Protein AF-A0AAU9DN54-F1 (afdb_monomer_lite)

Secondary structure (DSSP, 8-state):
-EEEEETTSS-EEEEEEEETTEEEEEEEES---TT-HHHHHHEEEE---TT-SS-EEEEEEEEEEEETTSS-EEEEEE--HHHHHHHHHHHHHHHHT--

Foldseek 3Di:
DFKWDQPPDPWIWDFDDDDDQKTKTWTKDQDADPVDPVRVLFWAWQDDDPQDPHIITGGNVDIDIGGPPNTDIDTRDDGDPVSVVVVVVSVVVSVVVVD

Sequence (99 aa):
MKVYKIVDKKKYLLLIQIEKGYQIFFLLNDLYREESSFYRRNFFPITNTDKFKKVYYVDTSKRYRVKVNALNLKFFTELSENDQKKLKFFLENKENHLS

Structure (mmCIF, N/CA/C/O backbone):
data_AF-A0AAU9DN54-F1
#
_entry.id   AF-A0AAU9DN54-F1
#
loop_
_atom_site.group_PDB
_atom_site.id
_atom_site.type_symbol
_atom_site.label_atom_id
_atom_site.label_alt_id
_atom_site.label_comp_id
_atom_site.label_asym_id
_atom_site.label_entity_id
_atom_site.label_seq_id
_atom_site.pdbx_PDB_ins_code
_atom_site.Cartn_x
_atom_site.Cartn_y
_atom_site.Cartn_z
_atom_site.occupancy
_atom_site.B_iso_or_equiv
_atom_site.auth_seq_id
_atom_site.auth_comp_id
_atom_site.auth_asym_id
_atom_site.auth_atom_id
_atom_site.pdbx_PDB_model_num
ATOM 1 N N . MET A 1 1 ? 6.851 -1.283 6.833 1.00 92.44 1 MET A N 1
ATOM 2 C CA . MET A 1 1 ? 5.630 -0.613 6.309 1.00 92.44 1 MET A CA 1
ATOM 3 C C . MET A 1 1 ? 4.551 -1.671 6.160 1.00 92.44 1 MET A C 1
ATOM 5 O O . MET A 1 1 ? 4.814 -2.714 5.565 1.00 92.44 1 MET A O 1
ATOM 9 N N . LYS A 1 2 ? 3.349 -1.426 6.696 1.00 94.62 2 LYS A N 1
ATOM 10 C CA . LYS A 1 2 ? 2.305 -2.455 6.850 1.00 94.62 2 LYS A CA 1
ATOM 11 C C . LYS A 1 2 ? 1.242 -2.374 5.760 1.00 94.62 2 LYS A C 1
ATOM 13 O O . LYS A 1 2 ? 0.797 -1.285 5.406 1.00 94.62 2 LYS A O 1
ATOM 18 N N . VAL A 1 3 ? 0.792 -3.530 5.283 1.00 94.50 3 VAL A N 1
ATOM 19 C CA . VAL A 1 3 ? -0.295 -3.670 4.314 1.00 94.50 3 VAL A CA 1
ATOM 20 C C . VAL A 1 3 ? -1.546 -4.193 5.007 1.00 94.50 3 VAL A C 1
ATOM 22 O O . VAL A 1 3 ? -1.529 -5.212 5.704 1.00 94.50 3 VAL A O 1
ATOM 25 N N . TYR A 1 4 ? -2.656 -3.516 4.752 1.00 95.25 4 TYR A N 1
ATOM 26 C CA . TYR A 1 4 ? -3.976 -3.852 5.259 1.00 95.25 4 TYR A CA 1
ATOM 27 C C . TYR A 1 4 ? -4.911 -4.205 4.107 1.00 95.25 4 TYR A C 1
ATOM 29 O O . TYR A 1 4 ? -4.855 -3.599 3.039 1.00 95.25 4 TYR A O 1
ATOM 37 N N . LYS A 1 5 ? -5.802 -5.166 4.327 1.00 94.25 5 LYS A N 1
ATOM 38 C CA . LYS A 1 5 ? -6.940 -5.438 3.449 1.00 94.25 5 LYS A CA 1
ATOM 39 C C . LYS A 1 5 ? -8.171 -4.745 4.021 1.00 94.25 5 LYS A C 1
ATOM 41 O O . LYS A 1 5 ? -8.434 -4.855 5.217 1.00 94.25 5 LYS A O 1
ATOM 46 N N . ILE A 1 6 ? -8.946 -4.079 3.174 1.00 94.44 6 ILE A N 1
ATOM 47 C CA . ILE A 1 6 ? -10.285 -3.620 3.559 1.00 94.44 6 ILE A CA 1
ATOM 48 C C . ILE A 1 6 ? -11.184 -4.860 3.598 1.00 94.44 6 ILE A C 1
ATOM 50 O O . ILE A 1 6 ? -11.325 -5.518 2.573 1.00 94.44 6 ILE A O 1
ATOM 54 N N . VAL A 1 7 ? -11.755 -5.216 4.751 1.00 91.19 7 VAL A N 1
ATOM 55 C CA . VAL A 1 7 ? -12.437 -6.516 4.946 1.00 91.19 7 VAL A CA 1
ATOM 56 C C . VAL A 1 7 ? -13.524 -6.761 3.894 1.00 91.19 7 VAL A C 1
ATOM 58 O O . VAL A 1 7 ? -13.534 -7.816 3.260 1.00 91.19 7 VAL A O 1
ATOM 61 N N . ASP A 1 8 ? -14.329 -5.738 3.615 1.00 89.25 8 ASP A N 1
ATOM 62 C CA . ASP A 1 8 ? -1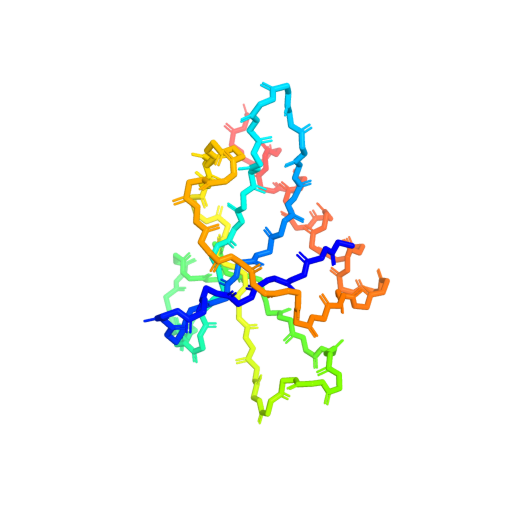5.488 -5.824 2.717 1.00 89.25 8 ASP A CA 1
ATOM 63 C C . ASP A 1 8 ? -15.159 -5.475 1.256 1.00 89.25 8 ASP A C 1
ATOM 65 O O . ASP A 1 8 ? -16.048 -5.348 0.414 1.00 89.25 8 ASP A O 1
ATOM 69 N N . LYS A 1 9 ? -13.876 -5.278 0.918 1.00 88.12 9 LYS A N 1
ATOM 70 C CA . LYS A 1 9 ? -13.443 -4.940 -0.447 1.00 88.12 9 LYS A CA 1
ATOM 71 C C . LYS A 1 9 ? -12.254 -5.794 -0.878 1.00 88.12 9 LYS A C 1
ATOM 73 O O . LYS A 1 9 ? -11.374 -6.152 -0.104 1.00 88.12 9 LYS A O 1
ATOM 78 N N . LYS A 1 10 ? -12.145 -6.064 -2.179 1.00 86.19 10 LYS A N 1
ATOM 79 C CA . LYS A 1 10 ? -10.954 -6.709 -2.767 1.00 86.19 10 LYS A CA 1
ATOM 80 C C . LYS A 1 10 ? -9.795 -5.713 -2.954 1.00 86.19 10 LYS A C 1
ATOM 82 O O . LYS A 1 10 ? -9.124 -5.737 -3.976 1.00 86.19 10 LYS A O 1
ATOM 87 N N . LYS A 1 11 ? -9.598 -4.795 -2.002 1.00 91.44 11 LYS A N 1
ATOM 88 C CA . LYS A 1 11 ? -8.601 -3.717 -2.074 1.00 91.44 11 LYS A CA 1
ATOM 89 C C . LYS A 1 11 ? -7.638 -3.785 -0.896 1.00 91.44 11 LYS A C 1
ATOM 91 O O . LYS A 1 11 ? -8.039 -4.094 0.229 1.00 91.44 11 LYS A O 1
ATOM 96 N N . TYR A 1 12 ? -6.385 -3.451 -1.177 1.00 94.12 12 TYR A N 1
ATOM 97 C CA . TYR A 1 12 ? -5.295 -3.420 -0.212 1.00 94.12 12 TYR A CA 1
ATOM 98 C C . TYR A 1 12 ? -4.766 -1.994 -0.072 1.00 94.12 12 TYR A C 1
ATOM 100 O O . TYR A 1 12 ? -4.749 -1.235 -1.039 1.00 94.12 12 TYR A O 1
ATOM 108 N N . LEU A 1 13 ? -4.348 -1.634 1.134 1.00 95.75 13 LEU A N 1
ATOM 109 C CA . LEU A 1 13 ? -3.811 -0.327 1.481 1.00 95.75 13 LEU A CA 1
ATOM 110 C C . LEU A 1 13 ? -2.437 -0.500 2.118 1.00 95.75 13 LEU A C 1
ATOM 112 O O . LEU A 1 13 ? -2.275 -1.321 3.021 1.00 95.75 13 LEU A O 1
ATOM 116 N N . LEU A 1 14 ? -1.466 0.294 1.687 1.00 96.44 14 LEU A N 1
ATOM 117 C CA . LEU A 1 14 ? -0.155 0.380 2.317 1.00 96.44 14 LEU A CA 1
ATOM 118 C C . LEU A 1 14 ? -0.133 1.568 3.265 1.00 96.44 14 LEU A C 1
ATOM 120 O O . LEU A 1 14 ? -0.259 2.706 2.821 1.00 96.44 14 LEU A O 1
ATOM 124 N N . LEU A 1 15 ? 0.037 1.308 4.556 1.00 96.75 15 LEU A N 1
ATOM 125 C CA . LEU A 1 15 ? 0.195 2.344 5.568 1.00 96.75 15 LEU A CA 1
ATOM 126 C C . LEU A 1 15 ? 1.572 2.993 5.422 1.00 96.75 15 LEU A C 1
ATOM 128 O O . LEU A 1 15 ? 2.592 2.308 5.553 1.00 96.75 15 LEU A O 1
ATOM 132 N N . ILE A 1 16 ? 1.584 4.306 5.196 1.00 95.12 16 ILE A N 1
ATOM 133 C CA . ILE A 1 16 ? 2.821 5.080 5.039 1.00 95.12 16 ILE A CA 1
ATOM 134 C C . ILE A 1 16 ? 3.122 5.985 6.227 1.00 95.12 16 ILE A C 1
ATOM 136 O O . ILE A 1 16 ? 4.289 6.170 6.554 1.00 95.12 16 ILE A O 1
ATOM 140 N N . GLN A 1 17 ? 2.095 6.512 6.896 1.00 95.00 17 GLN A N 1
ATOM 141 C CA . GLN A 1 17 ? 2.267 7.447 8.004 1.00 95.00 17 GLN A CA 1
ATOM 142 C C . GLN A 1 17 ? 1.077 7.382 8.959 1.00 95.00 17 GLN A C 1
ATOM 144 O O . GLN A 1 17 ? -0.057 7.116 8.551 1.00 95.00 17 GLN A O 1
ATOM 149 N N . ILE A 1 18 ? 1.345 7.636 10.238 1.00 95.06 18 ILE A N 1
ATOM 150 C CA . ILE A 1 18 ? 0.329 7.796 11.276 1.00 95.06 18 ILE A CA 1
ATOM 151 C C . ILE A 1 18 ? 0.412 9.234 11.782 1.00 95.06 18 ILE A C 1
ATOM 153 O O . ILE A 1 18 ? 1.487 9.721 12.117 1.00 95.06 18 ILE A O 1
ATOM 157 N N . GLU A 1 19 ? -0.735 9.895 11.840 1.00 94.94 19 GLU A N 1
ATOM 158 C CA . GLU A 1 19 ? -0.905 11.235 12.391 1.00 94.94 19 GLU A CA 1
ATOM 159 C C . GLU A 1 19 ? -1.930 11.188 13.528 1.00 94.94 19 GLU A C 1
ATOM 161 O O . GLU A 1 19 ? -2.681 10.220 13.675 1.00 94.94 19 GLU A O 1
ATOM 166 N N . LYS A 1 20 ? -2.016 12.249 14.336 1.00 93.69 20 LYS A N 1
ATOM 167 C CA . LYS A 1 20 ? -2.973 12.320 15.448 1.00 93.69 20 LYS A CA 1
ATOM 168 C C . LYS A 1 20 ? -4.416 12.148 14.941 1.00 93.69 20 LYS A C 1
ATOM 170 O O . LYS A 1 20 ? -4.995 13.063 14.364 1.00 93.69 20 LYS A O 1
ATOM 175 N N . GLY A 1 21 ? -4.988 10.961 15.162 1.00 94.50 21 GLY A N 1
ATOM 176 C CA . GLY A 1 21 ? -6.349 10.594 14.752 1.00 94.50 21 GLY A CA 1
ATOM 177 C C . GLY A 1 21 ? -6.511 10.150 13.292 1.00 94.50 21 GLY A C 1
ATOM 178 O O . GLY A 1 21 ? -7.631 9.820 12.897 1.00 94.50 21 GLY A O 1
ATOM 179 N N . TYR A 1 22 ? -5.431 10.092 12.505 1.00 96.94 22 TYR A N 1
ATOM 180 C CA . TYR A 1 22 ? -5.472 9.720 11.088 1.00 96.94 22 TYR A CA 1
ATOM 181 C C . TYR A 1 22 ? -4.370 8.726 10.712 1.00 96.94 22 TYR A C 1
ATOM 183 O O . TYR A 1 22 ? -3.288 8.691 11.290 1.00 96.94 22 TYR A O 1
ATOM 191 N N . GLN A 1 23 ? -4.645 7.928 9.692 1.00 96.88 23 GLN A N 1
ATOM 192 C CA . GLN A 1 23 ? -3.697 7.042 9.036 1.00 96.88 23 GLN A CA 1
ATOM 193 C C . GLN A 1 23 ? -3.650 7.401 7.555 1.00 96.88 23 GLN A C 1
ATOM 195 O O . GLN A 1 23 ? -4.692 7.590 6.921 1.00 96.88 23 GLN A O 1
ATOM 200 N N . ILE A 1 24 ? -2.445 7.523 7.010 1.00 96.38 24 ILE A N 1
ATOM 201 C CA . ILE A 1 24 ? -2.232 7.846 5.603 1.00 96.38 24 ILE A CA 1
ATOM 202 C C . ILE A 1 24 ? -1.818 6.580 4.869 1.00 96.38 24 ILE A C 1
ATOM 204 O O . ILE A 1 24 ? -0.895 5.876 5.289 1.00 96.38 24 ILE A O 1
ATOM 208 N N . PHE A 1 25 ? -2.493 6.315 3.755 1.00 97.38 25 PHE A N 1
ATOM 209 C CA . PHE A 1 25 ? -2.293 5.124 2.947 1.00 97.38 25 PHE A CA 1
ATOM 210 C C . PHE A 1 25 ? -2.001 5.440 1.481 1.00 97.38 25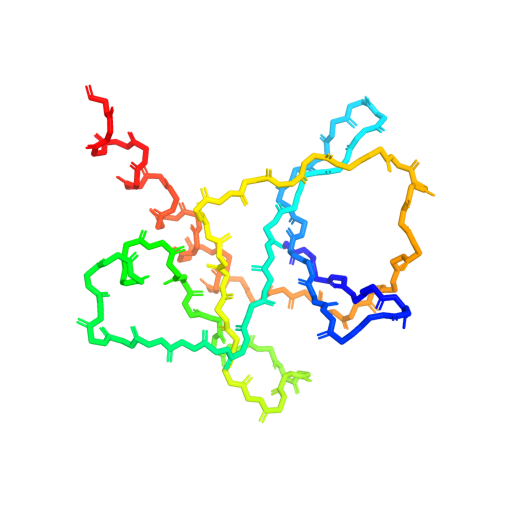 PHE A C 1
ATOM 212 O O . PHE A 1 25 ? -2.491 6.431 0.938 1.00 97.38 25 PHE A O 1
ATOM 219 N N . PHE A 1 26 ? -1.299 4.524 0.820 1.00 96.75 26 PHE A N 1
ATOM 220 C CA . PHE A 1 26 ? -1.377 4.336 -0.629 1.00 96.75 26 PHE A CA 1
ATOM 221 C C . PHE A 1 26 ? -2.288 3.158 -0.969 1.00 96.75 26 PHE A C 1
ATOM 223 O O . PHE A 1 26 ? -2.418 2.214 -0.185 1.00 96.75 26 PHE A O 1
ATOM 230 N N . LEU A 1 27 ? -2.913 3.203 -2.145 1.00 95.25 27 LEU A N 1
ATOM 231 C CA . LEU A 1 27 ? -3.700 2.086 -2.662 1.00 95.25 27 LEU A CA 1
ATOM 232 C C . LEU A 1 27 ? -2.778 1.080 -3.357 1.00 95.25 27 LEU A C 1
ATOM 234 O O . LEU A 1 27 ? -1.857 1.466 -4.072 1.00 95.25 27 LEU A O 1
ATOM 238 N N . LEU A 1 28 ? -3.047 -0.209 -3.171 1.00 93.19 28 LEU A N 1
ATOM 239 C CA . LEU A 1 28 ? -2.414 -1.278 -3.937 1.00 93.19 28 LEU A CA 1
ATOM 240 C C . LEU A 1 28 ? -3.351 -1.732 -5.052 1.00 93.19 28 LEU A C 1
ATOM 242 O O . LEU A 1 28 ? -4.499 -2.102 -4.788 1.00 93.19 28 LEU A O 1
ATOM 246 N N . ASN A 1 29 ? -2.835 -1.744 -6.277 1.00 88.88 29 ASN A N 1
ATOM 247 C CA . ASN A 1 29 ? -3.540 -2.206 -7.466 1.00 88.88 29 ASN A CA 1
ATOM 248 C C . ASN A 1 29 ? -2.826 -3.414 -8.072 1.00 88.88 29 ASN A C 1
ATOM 250 O O . ASN A 1 29 ? -1.603 -3.490 -8.083 1.00 88.88 29 ASN A O 1
ATOM 254 N N . ASP A 1 30 ? -3.599 -4.356 -8.587 1.00 85.25 30 ASP A N 1
ATOM 255 C CA . ASP A 1 30 ? -3.137 -5.521 -9.347 1.00 85.25 30 ASP A CA 1
ATOM 256 C C . ASP A 1 30 ? -3.258 -5.326 -10.867 1.00 85.25 30 ASP A C 1
ATOM 258 O O . ASP A 1 30 ? -2.903 -6.213 -11.638 1.00 85.25 30 ASP A O 1
ATOM 262 N N . LEU A 1 31 ? -3.773 -4.171 -11.294 1.00 74.69 31 LEU A N 1
ATOM 263 C CA . LEU A 1 31 ? -3.891 -3.764 -12.688 1.00 74.69 31 LEU A CA 1
ATOM 264 C C . LEU A 1 31 ? -2.822 -2.711 -12.986 1.00 74.69 31 LEU A C 1
ATOM 266 O O . LEU A 1 31 ? -2.949 -1.555 -12.577 1.00 74.69 31 LEU A O 1
ATOM 270 N N . TYR A 1 32 ? -1.781 -3.113 -13.709 1.00 71.19 32 TYR A N 1
ATOM 271 C CA . TYR A 1 32 ? -0.736 -2.223 -14.207 1.00 71.19 32 TYR A CA 1
ATOM 272 C C . TYR A 1 32 ? -0.737 -2.215 -15.732 1.00 71.19 32 TYR A C 1
ATOM 274 O O . TYR A 1 32 ? -0.844 -3.263 -16.365 1.00 71.19 32 TYR A O 1
ATOM 282 N N . ARG A 1 33 ? -0.652 -1.018 -16.318 1.00 74.19 33 ARG A N 1
ATOM 283 C CA . ARG A 1 33 ? -0.563 -0.804 -17.767 1.00 74.19 33 ARG A CA 1
ATOM 284 C C . ARG A 1 33 ? 0.755 -0.096 -18.069 1.00 74.19 33 ARG A C 1
ATOM 286 O O . ARG A 1 33 ? 0.826 1.130 -18.050 1.00 74.19 33 ARG A O 1
ATOM 293 N N . GLU A 1 34 ? 1.798 -0.887 -18.295 1.00 67.38 34 GLU A N 1
ATOM 294 C CA . GLU A 1 34 ? 3.194 -0.437 -18.404 1.00 67.38 34 GLU A CA 1
ATOM 295 C C . GLU A 1 34 ? 3.463 0.536 -19.559 1.00 67.38 34 GLU A C 1
ATOM 297 O O . GLU A 1 34 ? 4.345 1.398 -19.481 1.00 67.38 34 GLU A O 1
ATOM 302 N N . GLU A 1 35 ? 2.663 0.441 -20.619 1.00 73.12 35 GLU A N 1
ATOM 303 C CA . GLU A 1 35 ? 2.808 1.256 -21.825 1.00 73.12 35 GLU A CA 1
ATOM 304 C C . GLU A 1 35 ? 2.685 2.757 -21.524 1.00 73.12 35 GLU A C 1
ATOM 306 O O . GLU A 1 35 ? 3.349 3.580 -22.154 1.00 73.12 35 GLU A O 1
ATOM 311 N N . SER A 1 36 ? 1.932 3.127 -20.486 1.00 74.56 36 SER A N 1
ATOM 312 C CA . SER A 1 36 ? 1.719 4.520 -20.111 1.00 74.56 36 SER A CA 1
ATOM 313 C C . SER A 1 36 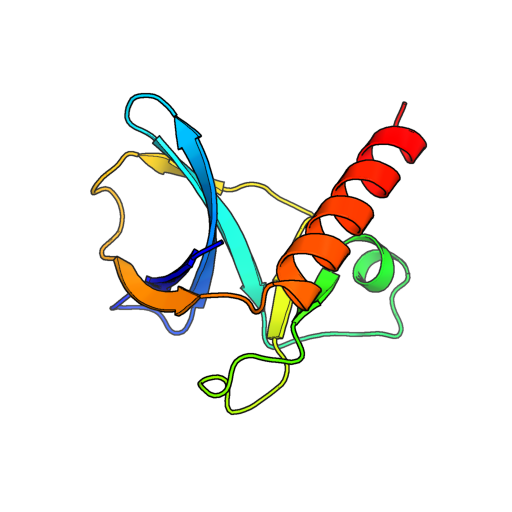? 2.870 5.092 -19.273 1.00 74.56 36 SER A C 1
ATOM 315 O O . SER A 1 36 ? 3.176 4.621 -18.174 1.00 74.56 36 SER A O 1
ATOM 317 N N . SER A 1 37 ? 3.457 6.197 -19.744 1.00 72.00 37 SER A N 1
ATOM 318 C CA . SER A 1 37 ? 4.450 6.979 -18.990 1.00 72.00 37 SER A CA 1
ATOM 319 C C . SER A 1 37 ? 3.903 7.496 -17.651 1.00 72.00 37 SER A C 1
ATOM 321 O O . SER A 1 37 ? 4.644 7.575 -16.671 1.00 72.00 37 SER A O 1
ATOM 323 N N . PHE A 1 38 ? 2.597 7.780 -17.578 1.00 76.50 38 PHE A N 1
ATOM 3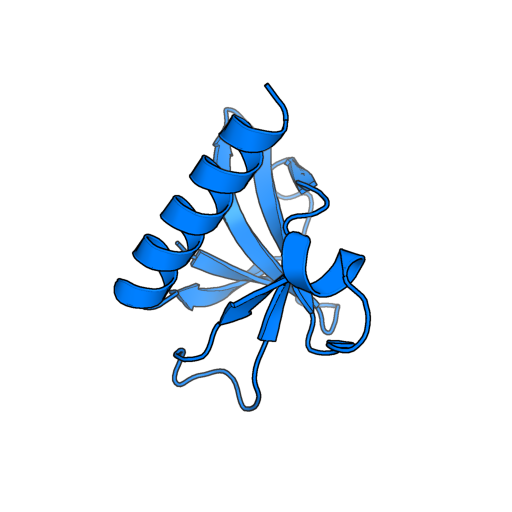24 C CA . PHE A 1 38 ? 1.907 8.125 -16.335 1.00 76.50 38 PHE A CA 1
ATOM 325 C C . PHE A 1 38 ? 1.977 6.984 -15.313 1.00 76.50 38 PHE A C 1
ATOM 327 O O . PHE A 1 38 ? 2.229 7.236 -14.135 1.00 76.50 38 PHE A O 1
ATOM 334 N N . TYR A 1 39 ? 1.791 5.735 -15.751 1.00 75.62 39 TYR A N 1
ATOM 335 C CA . TYR A 1 39 ? 1.844 4.576 -14.862 1.00 75.62 39 TYR A CA 1
ATOM 336 C C . TYR A 1 39 ? 3.258 4.350 -14.322 1.00 75.62 39 TYR A C 1
ATOM 338 O O . TYR A 1 39 ? 3.427 4.243 -13.111 1.00 75.62 39 TYR A O 1
ATOM 346 N N . ARG A 1 40 ? 4.289 4.395 -15.174 1.00 76.88 40 ARG A N 1
ATOM 347 C CA . ARG A 1 40 ? 5.693 4.211 -14.745 1.00 76.88 40 ARG A CA 1
ATOM 348 C C . ARG A 1 40 ? 6.147 5.211 -13.675 1.00 76.88 40 ARG A C 1
ATOM 350 O O . ARG A 1 40 ? 6.944 4.868 -12.811 1.00 76.88 40 ARG A O 1
ATOM 357 N N . ARG A 1 41 ? 5.630 6.444 -13.710 1.00 84.56 41 ARG A N 1
ATOM 358 C CA . ARG A 1 41 ? 5.970 7.507 -12.742 1.00 84.56 41 ARG A CA 1
ATOM 359 C C . ARG A 1 41 ? 5.183 7.442 -11.436 1.00 84.56 41 ARG A C 1
ATOM 361 O O . ARG A 1 41 ? 5.579 8.060 -10.452 1.00 84.56 41 ARG A O 1
ATOM 368 N N . ASN A 1 42 ? 4.042 6.758 -11.428 1.00 87.50 42 ASN A N 1
ATOM 369 C CA . ASN A 1 42 ? 3.120 6.781 -10.295 1.00 87.50 42 ASN A CA 1
ATOM 370 C C . ASN A 1 42 ? 2.945 5.425 -9.617 1.00 87.50 42 ASN A C 1
ATOM 372 O O . ASN A 1 42 ? 2.460 5.393 -8.490 1.00 87.50 42 ASN A O 1
ATOM 376 N N . PHE A 1 43 ? 3.344 4.328 -10.249 1.00 90.31 43 PHE A N 1
ATOM 377 C CA . PHE A 1 43 ? 3.108 2.984 -9.744 1.00 90.31 43 PHE A CA 1
ATOM 378 C C . PHE A 1 43 ? 4.435 2.294 -9.463 1.00 90.31 43 PHE A C 1
ATOM 380 O O . PHE A 1 43 ? 5.240 2.089 -10.366 1.00 90.31 43 PHE A O 1
ATOM 387 N N . PHE A 1 44 ? 4.644 1.917 -8.204 1.00 91.00 44 PHE A N 1
ATOM 388 C CA . PHE A 1 44 ? 5.836 1.193 -7.778 1.00 91.00 44 PHE A CA 1
ATOM 389 C C . PHE A 1 44 ? 5.504 -0.297 -7.593 1.00 91.00 44 PHE A C 1
ATOM 391 O O . PHE A 1 44 ? 4.623 -0.610 -6.785 1.00 91.00 44 PHE A O 1
ATOM 398 N N . PRO A 1 45 ? 6.159 -1.227 -8.309 1.00 90.00 45 PRO A N 1
ATOM 399 C CA . PRO A 1 45 ? 5.887 -2.652 -8.168 1.00 90.00 45 PRO A CA 1
ATOM 400 C C . PRO A 1 45 ? 6.391 -3.178 -6.821 1.00 90.00 45 PRO A C 1
ATOM 402 O O . PRO A 1 45 ? 7.541 -2.962 -6.448 1.00 90.00 45 PRO A O 1
ATOM 405 N N . ILE A 1 46 ? 5.552 -3.934 -6.118 1.00 87.12 46 ILE A N 1
ATOM 406 C CA . ILE A 1 46 ? 5.958 -4.742 -4.968 1.00 87.12 46 ILE A CA 1
ATOM 407 C C . ILE A 1 46 ? 6.059 -6.195 -5.414 1.00 87.12 46 ILE A C 1
ATOM 409 O O . ILE A 1 46 ? 5.080 -6.822 -5.823 1.00 87.12 46 ILE A O 1
ATOM 413 N N . THR A 1 47 ? 7.281 -6.708 -5.383 1.00 69.88 47 THR A N 1
ATOM 414 C CA . THR A 1 47 ? 7.611 -8.021 -5.950 1.00 69.88 47 THR A CA 1
ATOM 415 C C . THR A 1 47 ? 7.702 -9.103 -4.887 1.00 69.88 47 THR A C 1
ATOM 417 O O . THR A 1 47 ? 7.614 -10.275 -5.233 1.00 69.88 47 THR A O 1
ATOM 420 N N . ASN A 1 48 ? 7.826 -8.734 -3.605 1.00 61.88 48 ASN A N 1
ATOM 421 C CA . ASN A 1 48 ? 8.261 -9.682 -2.591 1.00 61.88 48 ASN A CA 1
ATOM 422 C C . ASN A 1 48 ? 7.478 -9.570 -1.277 1.00 61.88 48 ASN A C 1
ATOM 424 O O . ASN A 1 48 ? 7.973 -9.113 -0.245 1.00 61.88 48 ASN A O 1
ATOM 428 N N . THR A 1 49 ? 6.226 -10.026 -1.304 1.00 61.47 49 THR A N 1
ATOM 429 C CA . THR A 1 49 ? 5.611 -10.528 -0.073 1.00 61.47 49 THR A CA 1
ATOM 430 C C . THR A 1 49 ? 5.101 -11.928 -0.362 1.00 61.47 49 THR A C 1
ATOM 432 O O . THR A 1 49 ? 4.255 -12.078 -1.246 1.00 61.47 49 THR A O 1
ATOM 435 N N . ASP A 1 50 ? 5.539 -12.922 0.406 1.00 66.31 50 ASP A N 1
ATOM 436 C CA . ASP A 1 50 ? 5.169 -14.342 0.246 1.00 66.31 50 ASP A CA 1
ATOM 437 C C . ASP A 1 50 ? 3.646 -14.592 0.238 1.00 66.31 50 ASP A C 1
ATOM 439 O O . ASP A 1 50 ? 3.160 -15.659 -0.127 1.00 66.31 50 ASP A O 1
ATOM 443 N N . LYS A 1 51 ? 2.860 -13.591 0.649 1.00 78.56 51 LYS A N 1
ATOM 444 C CA . LYS A 1 51 ? 1.398 -13.634 0.723 1.00 78.56 51 LYS A CA 1
ATOM 445 C C . LYS A 1 51 ? 0.672 -13.163 -0.539 1.00 78.56 51 LYS A C 1
ATOM 447 O O . LYS A 1 51 ? -0.522 -13.451 -0.673 1.00 78.56 51 LYS A O 1
ATOM 452 N N . PHE A 1 52 ? 1.315 -12.428 -1.448 1.00 81.69 52 PHE A N 1
ATOM 453 C CA . PHE A 1 52 ? 0.662 -11.994 -2.685 1.00 81.69 52 PHE A CA 1
ATOM 454 C C . PHE A 1 52 ? 0.805 -13.070 -3.765 1.00 81.69 52 PHE A C 1
ATOM 456 O O . PHE A 1 52 ? 1.904 -13.445 -4.144 1.00 81.69 52 PHE A O 1
ATOM 463 N N . LYS A 1 53 ? -0.324 -13.540 -4.311 1.00 82.06 53 LYS A N 1
ATOM 464 C CA . LYS A 1 53 ? -0.347 -14.542 -5.399 1.00 82.06 53 LYS A CA 1
ATOM 465 C C . LYS A 1 53 ? 0.058 -13.985 -6.774 1.00 82.06 53 LYS A C 1
ATOM 467 O O . LYS A 1 53 ? 0.098 -14.731 -7.743 1.00 82.06 53 LYS A O 1
ATOM 472 N N . LYS A 1 54 ? 0.246 -12.669 -6.880 1.00 83.62 54 LYS A N 1
ATOM 473 C CA . LYS A 1 54 ? 0.579 -11.930 -8.105 1.00 83.62 54 LYS A CA 1
ATOM 474 C C . LYS A 1 54 ? 1.245 -10.607 -7.746 1.00 83.62 54 LYS A C 1
ATOM 476 O O . LYS A 1 54 ? 1.142 -10.172 -6.601 1.00 83.62 54 LYS A O 1
ATOM 481 N N . VAL A 1 55 ? 1.873 -9.957 -8.721 1.00 85.62 55 VAL A N 1
ATOM 482 C CA . VAL A 1 55 ? 2.487 -8.638 -8.528 1.00 85.62 55 VAL A CA 1
ATOM 483 C C . VAL A 1 55 ? 1.407 -7.602 -8.218 1.00 85.62 55 VAL A C 1
ATOM 485 O O . VAL A 1 55 ? 0.366 -7.546 -8.875 1.00 85.62 55 VAL A O 1
ATOM 488 N N . TYR A 1 56 ? 1.666 -6.786 -7.203 1.00 90.56 56 TYR A N 1
ATOM 489 C CA . TYR A 1 56 ? 0.870 -5.609 -6.883 1.00 90.56 56 TYR A CA 1
ATOM 490 C C . TYR A 1 56 ? 1.715 -4.359 -7.095 1.00 90.56 56 TYR A C 1
ATOM 492 O O . TYR A 1 56 ? 2.942 -4.398 -7.069 1.00 90.56 56 TYR A O 1
ATOM 500 N N . TYR A 1 57 ? 1.043 -3.234 -7.280 1.00 92.19 57 TYR A N 1
ATOM 501 C CA . TYR A 1 57 ? 1.660 -1.944 -7.521 1.00 92.19 57 TYR A CA 1
ATOM 502 C C . TYR A 1 57 ? 1.121 -0.944 -6.510 1.00 92.19 57 TYR A C 1
ATOM 504 O O . TYR A 1 57 ? -0.093 -0.813 -6.336 1.00 92.19 57 TYR A O 1
ATOM 512 N N . VAL A 1 58 ? 2.026 -0.241 -5.841 1.00 93.69 58 VAL A N 1
ATOM 513 C CA . VAL A 1 58 ? 1.703 0.877 -4.960 1.00 93.69 58 VAL A CA 1
ATOM 514 C C . VAL A 1 58 ? 1.394 2.081 -5.837 1.00 93.69 58 VAL A C 1
ATOM 516 O O . VAL A 1 58 ? 2.278 2.594 -6.521 1.00 93.69 58 VAL A O 1
ATOM 519 N N . ASP A 1 59 ? 0.146 2.530 -5.816 1.00 93.62 59 ASP A N 1
ATOM 520 C CA . ASP A 1 59 ? -0.276 3.762 -6.469 1.00 93.62 59 ASP A CA 1
ATOM 521 C C . ASP A 1 59 ? 0.125 4.963 -5.606 1.00 93.62 59 ASP A C 1
ATOM 523 O O . ASP A 1 59 ? -0.501 5.280 -4.592 1.00 93.62 59 ASP A O 1
ATOM 527 N N . THR A 1 60 ? 1.198 5.623 -6.026 1.00 93.06 60 THR A N 1
ATOM 528 C CA . THR A 1 60 ? 1.763 6.817 -5.390 1.00 93.06 60 THR A CA 1
ATOM 529 C C . THR A 1 60 ? 1.194 8.118 -5.959 1.00 93.06 60 THR A C 1
ATOM 531 O O . THR A 1 60 ? 1.669 9.199 -5.604 1.00 93.06 60 THR A O 1
ATOM 534 N N . SER A 1 61 ? 0.217 8.058 -6.873 1.00 89.44 61 SER A N 1
ATOM 535 C CA . SER A 1 61 ? -0.422 9.262 -7.427 1.00 89.44 61 SER A CA 1
ATOM 536 C C . SER A 1 61 ? -1.256 10.006 -6.383 1.00 89.44 61 SER A C 1
ATOM 538 O O . SER A 1 61 ? -1.418 11.221 -6.471 1.00 89.44 61 SER A O 1
ATOM 540 N N . LYS A 1 62 ? -1.771 9.287 -5.377 1.00 90.56 62 LYS A N 1
ATOM 541 C CA . LYS A 1 62 ? -2.666 9.841 -4.362 1.00 90.56 62 LYS A CA 1
ATOM 542 C C . LYS A 1 62 ? -2.434 9.229 -2.986 1.00 90.56 62 LYS A C 1
ATOM 544 O O . LYS A 1 62 ? -2.479 8.014 -2.817 1.00 90.56 62 LYS A O 1
ATOM 549 N N . ARG A 1 63 ? -2.284 10.096 -1.983 1.00 94.75 63 ARG A N 1
ATOM 550 C CA . ARG A 1 63 ? -2.280 9.734 -0.558 1.00 94.75 63 ARG A CA 1
ATOM 551 C C . ARG A 1 63 ? -3.710 9.768 -0.014 1.00 94.75 63 ARG A C 1
ATOM 553 O O . ARG A 1 63 ? -4.432 10.745 -0.208 1.00 94.75 63 ARG A O 1
ATOM 560 N N . TYR A 1 64 ? -4.119 8.712 0.679 1.00 94.88 64 TYR A N 1
ATOM 561 C CA . TYR A 1 64 ? -5.433 8.603 1.310 1.00 94.88 64 TYR A CA 1
ATOM 562 C C . TYR A 1 64 ? -5.301 8.825 2.807 1.00 94.88 64 TYR A C 1
ATOM 564 O O . TYR A 1 64 ? -4.814 7.954 3.522 1.00 94.88 64 TYR A O 1
ATOM 572 N N . ARG A 1 65 ? -5.757 9.981 3.285 1.00 96.06 65 ARG A N 1
ATOM 573 C CA . ARG A 1 65 ? -5.836 10.290 4.712 1.00 96.06 65 ARG A CA 1
ATOM 574 C C . ARG A 1 65 ? -7.170 9.797 5.263 1.00 96.06 65 ARG A C 1
ATOM 576 O O . ARG A 1 65 ? -8.224 10.280 4.861 1.00 96.06 65 ARG A O 1
ATOM 583 N N . VAL A 1 66 ? -7.126 8.825 6.165 1.00 94.62 66 VAL A N 1
ATOM 584 C CA . VAL A 1 66 ? -8.303 8.136 6.705 1.00 94.62 66 VAL A CA 1
ATOM 585 C C . VAL A 1 66 ? -8.324 8.300 8.219 1.00 94.62 66 VAL A C 1
ATOM 587 O O . VAL A 1 66 ? -7.308 8.093 8.876 1.00 94.62 66 VAL A O 1
ATOM 590 N N . LYS A 1 67 ? -9.468 8.682 8.794 1.00 95.12 67 LYS A N 1
ATOM 591 C CA . LYS A 1 67 ? -9.622 8.768 10.252 1.00 95.12 67 LYS A CA 1
ATOM 592 C C . LYS A 1 67 ? -9.501 7.371 10.868 1.00 95.12 67 LYS A C 1
ATOM 594 O O . LYS A 1 67 ? -10.011 6.402 10.303 1.00 95.12 67 LYS A O 1
ATOM 599 N N . VAL A 1 68 ? -8.847 7.258 12.022 1.00 90.69 68 VAL A N 1
ATOM 600 C CA . VAL A 1 68 ? -8.762 5.980 12.751 1.00 90.69 68 VAL A CA 1
ATOM 601 C C . VAL A 1 68 ? -10.181 5.435 12.979 1.00 90.69 68 VAL A C 1
ATOM 603 O O . VAL A 1 68 ? -11.089 6.196 13.308 1.00 90.69 68 VAL A O 1
ATOM 606 N N . ASN A 1 69 ? -10.375 4.132 12.752 1.00 88.94 69 ASN A N 1
ATOM 607 C CA . ASN A 1 69 ? -11.658 3.409 12.804 1.00 88.94 69 ASN A CA 1
ATOM 608 C C . ASN A 1 69 ? -12.685 3.737 11.701 1.00 88.94 69 ASN A C 1
ATOM 610 O O . ASN A 1 69 ? -13.770 3.164 11.709 1.00 88.94 69 ASN A O 1
ATOM 614 N N . ALA A 1 70 ? -12.373 4.597 10.724 1.00 90.62 70 ALA A N 1
ATOM 615 C CA . ALA A 1 70 ? -13.294 4.866 9.610 1.00 90.62 70 ALA A CA 1
ATOM 616 C C . ALA A 1 70 ? -13.377 3.717 8.586 1.00 90.62 70 ALA A C 1
ATOM 618 O O . ALA A 1 70 ? -14.305 3.674 7.781 1.00 90.62 70 ALA A O 1
ATOM 619 N N . LEU A 1 71 ? -12.404 2.801 8.588 1.00 90.00 71 LEU A N 1
ATOM 620 C CA . LEU A 1 71 ? -12.377 1.619 7.730 1.00 90.00 71 LEU A CA 1
ATOM 621 C C . LEU A 1 71 ? -12.168 0.361 8.569 1.00 90.00 71 LEU A C 1
ATOM 623 O O . LEU A 1 71 ? -11.309 0.331 9.449 1.00 90.00 71 LEU A O 1
ATOM 627 N N . ASN A 1 72 ? -12.895 -0.703 8.225 1.00 93.50 72 ASN A N 1
ATOM 628 C CA . ASN A 1 72 ? -12.642 -2.036 8.752 1.00 93.50 72 ASN A CA 1
ATOM 629 C C . ASN A 1 72 ? -11.427 -2.647 8.034 1.00 93.50 72 ASN A C 1
ATOM 631 O O . ASN A 1 72 ? -11.526 -3.169 6.916 1.00 93.50 72 ASN A O 1
ATOM 635 N N . LEU A 1 73 ? -10.256 -2.499 8.653 1.00 94.69 73 LEU A N 1
ATOM 636 C CA . LEU A 1 73 ? -8.972 -2.927 8.111 1.00 94.69 73 LEU A CA 1
ATOM 637 C C . LEU A 1 73 ? -8.485 -4.188 8.821 1.00 94.69 73 LEU A C 1
ATOM 639 O O . LEU A 1 73 ? -8.320 -4.209 10.038 1.00 94.69 73 LEU A O 1
ATOM 643 N N . LYS A 1 74 ? -8.159 -5.220 8.043 1.00 94.88 74 LYS A N 1
ATOM 644 C CA . LYS A 1 74 ? -7.482 -6.422 8.532 1.00 94.88 74 LYS A CA 1
ATOM 645 C C . LYS A 1 74 ? -6.017 -6.374 8.126 1.00 94.88 74 LYS A C 1
ATOM 647 O O . LYS A 1 74 ? -5.711 -6.208 6.945 1.00 94.88 74 LYS A O 1
ATOM 652 N N . PHE A 1 75 ? -5.110 -6.536 9.087 1.00 94.38 75 PHE A N 1
ATOM 653 C CA . PHE A 1 75 ? -3.688 -6.688 8.780 1.00 94.38 75 PHE A CA 1
ATOM 654 C C . PHE A 1 75 ? -3.483 -7.876 7.830 1.00 94.38 75 PHE A C 1
ATOM 656 O O . PHE A 1 75 ? -4.033 -8.957 8.052 1.00 94.38 75 PHE A O 1
ATOM 663 N N . PHE A 1 76 ? -2.720 -7.664 6.760 1.00 92.75 76 PHE A N 1
ATOM 664 C CA . PHE A 1 76 ? -2.479 -8.676 5.736 1.00 92.75 76 PHE A CA 1
ATOM 665 C C . PHE A 1 76 ? -1.020 -9.136 5.746 1.00 92.75 76 PHE A C 1
ATOM 667 O O . PHE A 1 76 ? -0.741 -10.321 5.963 1.00 92.75 76 PHE A O 1
ATOM 674 N N . THR A 1 77 ? -0.093 -8.199 5.541 1.00 93.06 77 THR A N 1
ATOM 675 C CA . THR A 1 77 ? 1.349 -8.463 5.499 1.00 93.06 77 THR A CA 1
ATOM 676 C C . THR A 1 77 ? 2.158 -7.206 5.805 1.00 93.06 77 THR A C 1
ATOM 678 O O . THR A 1 77 ? 1.616 -6.107 5.899 1.00 93.06 77 THR A O 1
ATOM 681 N N . GLU A 1 78 ? 3.466 -7.366 5.929 1.00 92.56 78 GLU A N 1
ATOM 682 C CA . GLU A 1 78 ? 4.450 -6.288 5.888 1.00 92.56 78 GLU A CA 1
ATOM 683 C C . GLU A 1 78 ? 5.210 -6.349 4.554 1.00 92.56 78 GLU A C 1
ATOM 685 O O . GLU A 1 78 ? 5.370 -7.430 3.983 1.00 92.56 78 GLU A O 1
ATOM 690 N N . LEU A 1 79 ? 5.618 -5.190 4.027 1.00 90.69 79 LEU A N 1
ATOM 691 C CA . LEU A 1 79 ? 6.556 -5.142 2.903 1.00 90.69 79 LEU A CA 1
ATOM 692 C C . LEU A 1 79 ? 7.937 -5.627 3.350 1.00 90.69 79 LEU A C 1
ATOM 694 O O . LEU A 1 79 ? 8.369 -5.299 4.456 1.00 90.69 79 LEU A O 1
ATOM 698 N N . SER A 1 80 ? 8.658 -6.315 2.464 1.00 89.31 80 SER A N 1
ATOM 699 C CA . SER A 1 80 ? 10.066 -6.652 2.691 1.00 89.31 80 SER A CA 1
ATOM 700 C C . SER A 1 80 ? 10.906 -5.391 2.934 1.00 89.31 80 SER A C 1
ATOM 702 O O . SER A 1 80 ? 10.590 -4.315 2.423 1.00 89.31 80 SER A O 1
ATOM 704 N N . GLU A 1 81 ? 11.999 -5.493 3.693 1.00 89.81 81 GLU A N 1
ATOM 705 C CA . GLU A 1 81 ? 12.884 -4.340 3.926 1.00 89.81 81 GLU A CA 1
ATOM 706 C C . GLU A 1 81 ? 13.416 -3.734 2.622 1.00 89.81 81 GLU A C 1
ATOM 708 O O . GLU A 1 81 ? 13.526 -2.514 2.496 1.00 89.81 81 GLU A O 1
ATOM 713 N N . ASN A 1 82 ? 13.709 -4.581 1.632 1.00 90.12 82 ASN A N 1
ATOM 714 C CA . ASN A 1 82 ? 14.173 -4.151 0.318 1.00 90.12 82 ASN A CA 1
ATOM 715 C C . ASN A 1 82 ? 13.108 -3.324 -0.418 1.00 90.12 82 ASN A C 1
ATOM 717 O O . ASN A 1 82 ? 13.408 -2.233 -0.903 1.00 90.12 82 ASN A O 1
ATOM 721 N N . ASP A 1 83 ? 11.857 -3.794 -0.4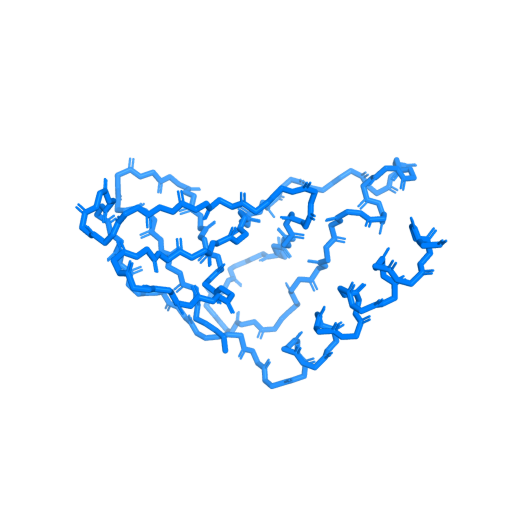51 1.00 90.31 83 ASP A N 1
ATOM 722 C CA . ASP A 1 83 ? 10.754 -3.050 -1.072 1.00 90.31 83 ASP A CA 1
ATOM 723 C C . ASP A 1 83 ? 10.480 -1.738 -0.334 1.00 90.31 83 ASP A C 1
ATOM 725 O O . ASP A 1 83 ? 10.214 -0.719 -0.967 1.00 90.31 83 ASP A O 1
ATOM 729 N N . GLN A 1 84 ? 10.607 -1.723 0.996 1.00 91.75 84 GLN A N 1
ATOM 730 C CA . GLN A 1 84 ? 10.482 -0.493 1.780 1.00 91.75 84 GLN A CA 1
ATOM 731 C C . GLN A 1 84 ? 11.556 0.536 1.410 1.00 91.75 84 GLN A C 1
ATOM 733 O O . GLN A 1 84 ? 11.229 1.707 1.223 1.00 91.75 84 GLN A O 1
ATOM 738 N N . LYS A 1 85 ? 12.824 0.119 1.291 1.00 92.12 85 LYS A N 1
ATOM 739 C CA . LYS A 1 85 ? 13.932 1.008 0.896 1.00 92.12 85 LYS A CA 1
ATOM 740 C C . LYS A 1 85 ? 13.729 1.552 -0.518 1.00 92.12 85 LYS A C 1
ATOM 742 O O . LYS A 1 85 ? 13.800 2.761 -0.719 1.00 92.12 85 LYS A O 1
ATOM 747 N N . LYS A 1 86 ? 13.411 0.679 -1.478 1.00 92.38 86 LYS A N 1
ATOM 748 C CA . LYS A 1 86 ? 13.168 1.071 -2.874 1.00 92.38 86 LYS A CA 1
ATOM 749 C C . LYS A 1 86 ? 11.966 2.003 -3.018 1.00 92.38 86 LYS A C 1
ATOM 751 O O . LYS A 1 86 ? 12.050 2.980 -3.754 1.00 92.38 86 LYS A O 1
ATOM 756 N N . LEU A 1 87 ? 10.876 1.740 -2.295 1.00 92.94 87 LEU A N 1
ATOM 757 C CA . LEU A 1 87 ? 9.698 2.602 -2.314 1.00 92.94 87 LEU A CA 1
ATOM 758 C C . LEU A 1 87 ? 9.997 3.983 -1.720 1.00 92.94 87 LEU A C 1
ATOM 760 O O . LEU A 1 87 ? 9.570 4.980 -2.290 1.00 92.94 87 LEU A O 1
ATOM 764 N N . LYS A 1 88 ? 10.735 4.063 -0.606 1.00 93.00 88 LYS A N 1
ATOM 765 C CA . LYS A 1 88 ? 11.151 5.353 -0.030 1.00 93.00 88 LYS A CA 1
ATOM 766 C C . LYS A 1 88 ? 11.976 6.165 -1.026 1.00 93.00 88 LYS A C 1
ATOM 768 O O . LYS A 1 88 ? 11.598 7.289 -1.331 1.00 93.00 88 LYS A O 1
ATOM 773 N N . PHE A 1 89 ? 12.999 5.550 -1.617 1.00 92.06 89 PHE A N 1
ATOM 774 C CA . PHE A 1 89 ? 13.815 6.188 -2.650 1.00 92.06 89 PHE A CA 1
ATOM 775 C C . PHE A 1 89 ? 12.974 6.651 -3.851 1.00 92.06 89 PHE A C 1
ATOM 777 O O . PHE A 1 89 ? 13.148 7.755 -4.360 1.00 92.06 89 PHE A O 1
ATOM 784 N N . PHE A 1 90 ? 12.023 5.831 -4.303 1.00 91.69 90 PHE A N 1
ATOM 785 C CA . PHE A 1 90 ? 11.110 6.202 -5.384 1.00 91.69 90 PHE A CA 1
ATOM 786 C C . PHE A 1 90 ? 10.267 7.442 -5.037 1.00 91.69 90 PHE A C 1
ATOM 788 O O . PHE A 1 90 ? 10.105 8.330 -5.873 1.00 91.69 90 PHE A O 1
ATOM 795 N N . LEU A 1 91 ? 9.749 7.520 -3.808 1.00 91.50 91 LEU A N 1
ATOM 796 C CA . LEU A 1 91 ? 8.962 8.661 -3.333 1.00 91.50 91 LEU A CA 1
ATOM 797 C C . LEU A 1 91 ? 9.810 9.935 -3.207 1.00 91.50 91 LEU A C 1
ATOM 799 O O . LEU A 1 91 ? 9.361 10.988 -3.648 1.00 91.50 91 LEU A O 1
ATOM 803 N N . GLU A 1 92 ? 11.029 9.832 -2.678 1.00 90.00 92 GLU A N 1
ATOM 804 C CA . GLU A 1 92 ? 11.964 10.959 -2.536 1.00 90.00 92 GLU A CA 1
ATOM 805 C C . GLU A 1 92 ? 12.335 11.565 -3.899 1.00 90.00 92 GLU A C 1
ATOM 807 O O . GLU A 1 92 ? 12.233 12.775 -4.095 1.00 90.00 92 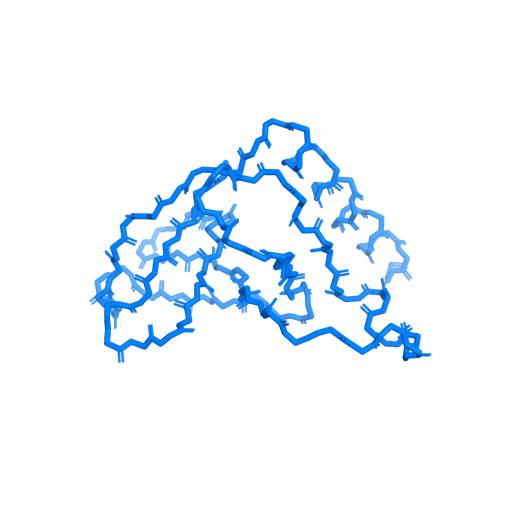GLU A O 1
ATOM 812 N N . ASN A 1 93 ? 12.683 10.732 -4.888 1.00 85.56 93 ASN A N 1
ATOM 813 C CA . ASN A 1 93 ? 12.991 11.223 -6.238 1.00 85.56 93 ASN A CA 1
ATOM 814 C C . ASN A 1 93 ? 11.794 11.921 -6.888 1.00 85.56 93 ASN A C 1
ATOM 816 O O . ASN A 1 93 ? 11.954 12.912 -7.597 1.00 85.56 93 ASN A O 1
ATOM 820 N N . LYS A 1 94 ? 10.582 11.414 -6.649 1.00 80.94 94 LYS A N 1
ATOM 821 C CA . LYS A 1 94 ? 9.362 12.010 -7.193 1.00 80.94 94 LYS A CA 1
ATOM 822 C C . LYS A 1 94 ? 9.126 13.424 -6.657 1.00 80.94 94 LYS A C 1
ATOM 824 O O . LYS A 1 94 ? 8.689 14.280 -7.418 1.00 80.94 94 LYS A O 1
ATOM 829 N N . GLU A 1 95 ? 9.410 13.665 -5.380 1.00 79.69 95 GLU A N 1
ATOM 830 C CA . GLU A 1 95 ? 9.261 14.985 -4.753 1.00 79.69 95 GLU A CA 1
ATOM 831 C C . GLU A 1 95 ? 10.338 15.971 -5.243 1.00 79.69 95 GLU A C 1
ATOM 833 O O . GLU A 1 95 ? 10.017 17.118 -5.557 1.00 79.69 95 GLU A O 1
ATOM 838 N N . ASN A 1 96 ? 11.575 15.505 -5.444 1.00 70.88 96 ASN A N 1
ATOM 839 C CA . ASN A 1 96 ? 12.673 16.330 -5.964 1.00 70.88 96 ASN A CA 1
ATOM 840 C C . ASN A 1 96 ? 12.497 16.769 -7.430 1.00 70.88 96 ASN A C 1
ATOM 842 O O . ASN A 1 96 ? 13.006 17.813 -7.812 1.00 70.88 96 ASN A O 1
ATOM 846 N N . HIS A 1 97 ? 11.783 16.003 -8.263 1.00 60.16 97 HIS A N 1
ATOM 847 C CA . HIS A 1 97 ? 11.503 16.371 -9.663 1.00 60.16 97 HIS A CA 1
ATOM 848 C C . HIS A 1 97 ? 10.254 17.253 -9.848 1.00 60.16 97 HIS A C 1
ATOM 850 O O . HIS A 1 97 ? 9.938 17.636 -10.976 1.00 60.16 97 HIS A O 1
ATOM 856 N N . LEU A 1 98 ? 9.516 17.528 -8.769 1.00 53.47 98 LEU A N 1
ATOM 857 C CA . LEU A 1 98 ? 8.353 18.422 -8.746 1.00 53.47 98 LEU A CA 1
ATOM 858 C C . LEU A 1 98 ? 8.651 19.766 -8.051 1.00 53.47 98 LEU A C 1
ATOM 860 O O . LEU A 1 98 ? 7.750 20.603 -7.980 1.00 53.47 98 LEU A O 1
ATOM 864 N N . SER A 1 99 ? 9.874 19.937 -7.538 1.00 46.78 99 SER A N 1
ATOM 865 C CA . SER A 1 99 ? 10.399 21.157 -6.903 1.00 46.78 99 SER A CA 1
ATOM 866 C C . SER A 1 99 ? 11.236 21.955 -7.899 1.00 46.78 99 SER A C 1
ATOM 868 O O . SER A 1 99 ? 11.177 23.200 -7.836 1.00 46.78 99 SER A O 1
#

Radius of gyration: 13.45 Å; chains: 1; bounding box: 30×36×37 Å

Organism: NCBI:txid2932183

pLDDT: mean 87.25, std 10.36, range [46.78, 97.38]